Protein AF-A0A6S7JJB1-F1 (afdb_monomer_lite)

Radius of gyration: 21.6 Å; chains: 1; bounding box: 58×28×61 Å

Organism: Paramuricea clavata (NCBI:txid317549)

pLDDT: mean 87.95, std 7.92, range [64.31, 97.56]

Sequence (111 aa):
MRPADVSKSNKDQVWITLYGHGLGEFPLPKFRVDDTVRITKYKNIFTKGYEANFTEEIFKVVRVFRGDPNTYEIESHDGEPIIGKFYEVELSAVDKKDDVYRVEKILR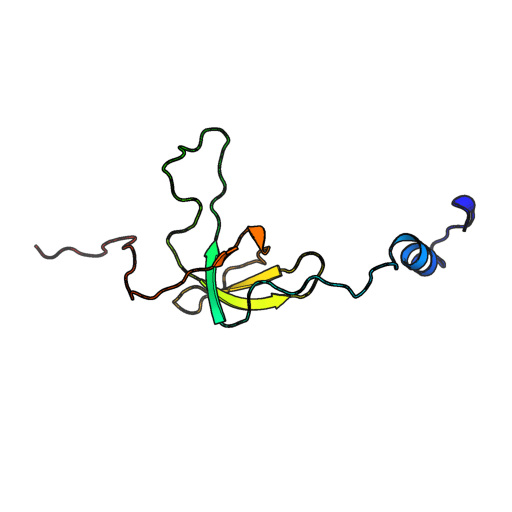RRK

Structure (mmCIF, N/CA/C/O backbone):
data_AF-A0A6S7JJB1-F1
#
_entry.id   AF-A0A6S7JJB1-F1
#
loop_
_atom_site.group_PDB
_atom_site.id
_atom_site.type_symbol
_atom_site.label_atom_id
_atom_site.label_alt_id
_atom_site.label_comp_id
_atom_site.label_asym_id
_atom_site.label_entity_id
_atom_site.label_seq_id
_atom_site.pdbx_PDB_ins_code
_atom_site.Cartn_x
_atom_site.Cartn_y
_atom_site.Cartn_z
_atom_site.occupancy
_atom_site.B_iso_or_equiv
_atom_site.auth_seq_id
_atom_site.auth_comp_id
_atom_site.auth_asym_id
_atom_site.auth_atom_id
_atom_site.pdbx_PDB_model_num
ATOM 1 N N . MET A 1 1 ? 26.598 -3.000 -27.204 1.00 77.94 1 MET A N 1
ATOM 2 C CA . MET A 1 1 ? 26.467 -1.825 -28.098 1.00 77.94 1 MET A CA 1
ATOM 3 C C . MET A 1 1 ? 27.308 -0.700 -27.519 1.00 77.94 1 MET A C 1
ATOM 5 O O . MET A 1 1 ? 27.287 -0.550 -26.303 1.00 77.94 1 MET A O 1
ATOM 9 N N . ARG A 1 2 ? 28.086 0.037 -28.321 1.00 86.75 2 ARG A N 1
ATOM 10 C CA . ARG A 1 2 ? 28.867 1.167 -27.789 1.00 86.75 2 ARG A CA 1
ATOM 11 C C . ARG A 1 2 ? 27.955 2.394 -27.654 1.00 86.75 2 ARG A C 1
ATOM 13 O O . ARG A 1 2 ? 27.059 2.539 -28.482 1.00 86.75 2 ARG A O 1
ATOM 20 N N . PRO A 1 3 ? 28.192 3.300 -26.690 1.00 84.44 3 PRO A N 1
ATOM 21 C CA . PRO A 1 3 ? 27.363 4.498 -26.517 1.00 84.44 3 PRO A CA 1
ATOM 22 C C . PRO A 1 3 ? 27.248 5.366 -27.779 1.00 84.44 3 PRO A C 1
ATOM 24 O O . PRO A 1 3 ? 26.191 5.927 -28.044 1.00 84.44 3 PRO A O 1
ATOM 27 N N . ALA A 1 4 ? 28.309 5.425 -28.591 1.00 91.81 4 ALA A N 1
ATOM 28 C CA . ALA A 1 4 ? 28.330 6.180 -29.845 1.00 91.81 4 ALA A CA 1
ATOM 29 C C . ALA A 1 4 ? 27.407 5.605 -30.938 1.00 91.81 4 ALA A C 1
ATOM 31 O O . ALA A 1 4 ? 27.030 6.327 -31.854 1.00 91.81 4 ALA A O 1
ATOM 32 N N . ASP A 1 5 ? 27.029 4.326 -30.839 1.00 89.75 5 ASP A N 1
ATOM 33 C CA . ASP A 1 5 ? 26.184 3.649 -31.826 1.00 89.75 5 ASP A CA 1
ATOM 34 C C . ASP A 1 5 ? 24.674 3.763 -31.481 1.00 89.75 5 ASP A C 1
ATOM 36 O O . ASP A 1 5 ? 23.835 3.181 -32.169 1.00 89.75 5 ASP A O 1
ATOM 40 N N . VAL A 1 6 ? 24.293 4.478 -30.409 1.00 89.62 6 VAL A N 1
ATOM 41 C CA . VAL A 1 6 ? 22.893 4.622 -29.952 1.00 89.62 6 VAL A CA 1
ATOM 42 C C . VAL A 1 6 ? 22.160 5.712 -30.747 1.00 89.62 6 VAL A C 1
ATOM 44 O O . VAL A 1 6 ? 22.619 6.844 -30.858 1.00 89.62 6 VAL A O 1
ATOM 47 N N . SER A 1 7 ? 20.980 5.388 -31.278 1.00 93.62 7 SER A N 1
ATOM 48 C CA . SER A 1 7 ? 20.111 6.283 -32.050 1.00 93.62 7 SER A CA 1
ATOM 49 C C . SER A 1 7 ? 18.638 6.113 -31.657 1.00 93.62 7 SER A C 1
ATOM 51 O O . SER A 1 7 ? 18.257 5.165 -30.974 1.00 93.62 7 SER A O 1
ATOM 53 N N . LYS A 1 8 ? 17.752 6.998 -32.135 1.00 93.19 8 LYS A N 1
ATOM 54 C CA . LYS A 1 8 ? 16.303 6.887 -31.862 1.00 93.19 8 LYS A CA 1
ATOM 55 C C . LYS A 1 8 ? 15.695 5.559 -32.331 1.00 93.19 8 LYS A C 1
ATOM 57 O O . LYS A 1 8 ? 14.697 5.130 -31.764 1.00 93.19 8 LYS A O 1
ATOM 62 N N . SER A 1 9 ? 16.286 4.931 -33.348 1.00 94.19 9 SER A N 1
ATOM 63 C CA . SER A 1 9 ? 15.798 3.678 -33.932 1.00 94.19 9 SER A CA 1
ATOM 64 C C . SER A 1 9 ? 16.131 2.443 -33.090 1.00 94.19 9 SER A C 1
ATOM 66 O O . SER A 1 9 ? 15.340 1.510 -33.050 1.00 94.19 9 SER A O 1
ATOM 68 N N . ASN A 1 10 ? 17.266 2.441 -32.379 1.00 92.69 10 ASN A N 1
ATOM 69 C CA . ASN A 1 10 ? 17.717 1.294 -31.584 1.00 92.69 10 ASN A CA 1
ATOM 70 C C . ASN A 1 10 ? 17.468 1.456 -30.078 1.00 92.69 10 ASN A C 1
ATOM 72 O O . ASN A 1 10 ? 17.899 0.608 -29.296 1.00 92.69 10 ASN A O 1
ATOM 76 N N . LYS A 1 11 ? 16.746 2.510 -29.675 1.00 92.12 11 LYS A N 1
ATOM 77 C CA . LYS A 1 11 ? 16.422 2.817 -28.275 1.00 92.12 11 LYS A CA 1
ATOM 78 C C . LYS A 1 11 ? 15.805 1.622 -27.538 1.00 92.12 11 LYS A C 1
ATOM 80 O O . LYS A 1 11 ? 16.187 1.358 -26.404 1.00 92.12 11 LYS A O 1
ATOM 85 N N . ASP A 1 12 ? 14.916 0.872 -28.193 1.00 91.38 12 ASP A N 1
ATOM 86 C CA . ASP A 1 12 ? 14.179 -0.225 -27.560 1.00 91.38 12 ASP A CA 1
ATOM 87 C C . ASP A 1 12 ? 15.105 -1.427 -27.346 1.00 91.38 12 ASP A C 1
ATOM 89 O O . ASP A 1 12 ? 15.137 -2.015 -26.268 1.00 91.38 12 ASP A O 1
ATOM 93 N N . GLN A 1 13 ? 15.962 -1.722 -28.329 1.00 91.06 13 GLN A N 1
ATOM 94 C CA . GLN A 1 13 ? 16.991 -2.755 -28.211 1.00 91.06 13 GLN A CA 1
ATOM 95 C C . GLN A 1 13 ? 17.999 -2.426 -27.101 1.00 91.06 13 GLN A C 1
ATOM 97 O O . GLN A 1 13 ? 18.384 -3.307 -26.331 1.00 91.06 13 GLN A O 1
ATOM 102 N N . VAL A 1 14 ? 18.428 -1.164 -27.005 1.00 92.06 14 VAL A N 1
ATOM 103 C CA . VAL A 1 14 ? 19.315 -0.687 -25.933 1.00 92.06 14 VAL A CA 1
ATOM 104 C C . VAL A 1 14 ? 18.637 -0.832 -24.577 1.00 92.06 14 VAL A C 1
ATOM 106 O O . VAL A 1 14 ? 19.244 -1.373 -23.655 1.00 92.06 14 VAL A O 1
ATOM 109 N N . TRP A 1 15 ? 17.377 -0.413 -24.469 1.00 89.12 15 TRP A N 1
ATOM 110 C CA . TRP A 1 15 ? 16.605 -0.499 -23.235 1.00 89.12 15 TRP A CA 1
ATOM 111 C C . TRP A 1 15 ? 16.426 -1.947 -22.768 1.00 89.12 15 TRP A C 1
ATOM 113 O O . TRP A 1 15 ? 16.731 -2.243 -21.619 1.00 89.12 15 TRP A O 1
ATOM 123 N N . ILE A 1 16 ? 16.046 -2.870 -23.658 1.00 89.44 16 ILE A N 1
ATOM 124 C CA . ILE A 1 16 ? 15.931 -4.304 -23.335 1.00 89.44 16 ILE A CA 1
ATOM 125 C C . ILE A 1 16 ? 17.290 -4.881 -22.919 1.00 89.44 16 ILE A C 1
ATOM 127 O O . ILE A 1 16 ? 17.373 -5.703 -22.016 1.00 89.44 16 ILE A O 1
ATOM 131 N N . THR A 1 17 ? 18.384 -4.442 -23.538 1.00 89.81 17 THR A N 1
ATOM 132 C CA . THR A 1 17 ? 19.718 -4.944 -23.175 1.00 89.81 17 THR A CA 1
ATOM 133 C C . THR A 1 17 ? 20.144 -4.469 -21.781 1.00 89.81 17 THR A C 1
ATOM 135 O O . THR A 1 17 ? 20.723 -5.239 -21.021 1.00 89.81 17 THR A O 1
ATOM 138 N N . LEU A 1 18 ? 19.868 -3.205 -21.440 1.00 88.88 18 LEU A N 1
ATOM 139 C CA . LEU A 1 18 ? 20.261 -2.600 -20.162 1.00 88.88 18 LEU A CA 1
ATOM 140 C C . LEU A 1 18 ? 19.321 -2.967 -19.008 1.00 88.88 18 LEU A C 1
ATOM 142 O O . LEU A 1 18 ? 19.795 -3.204 -17.904 1.00 88.88 18 LEU A O 1
ATOM 146 N N . TYR A 1 19 ? 18.014 -3.016 -19.263 1.00 85.25 19 TYR A N 1
ATOM 147 C CA . TYR A 1 19 ? 16.958 -3.121 -18.248 1.00 85.25 19 TYR A CA 1
ATOM 148 C C . TYR A 1 19 ? 16.011 -4.305 -18.472 1.00 85.25 19 TYR A C 1
ATOM 150 O O . TYR A 1 19 ? 15.067 -4.487 -17.713 1.00 85.25 19 TYR A O 1
ATOM 158 N N . GLY A 1 20 ? 16.221 -5.105 -19.520 1.00 79.75 20 GLY A N 1
ATOM 159 C CA . GLY A 1 20 ? 15.339 -6.227 -19.843 1.00 79.75 20 GLY A CA 1
ATOM 160 C C . GLY A 1 20 ? 15.562 -7.479 -18.997 1.00 79.75 20 GLY A C 1
ATOM 161 O O . GLY A 1 20 ? 14.754 -8.404 -19.054 1.00 79.75 20 GLY A O 1
ATOM 162 N N . HIS A 1 21 ? 16.637 -7.521 -18.209 1.00 75.25 21 HIS A N 1
ATOM 163 C CA . HIS A 1 21 ? 16.858 -8.586 -17.238 1.00 75.25 21 HIS A CA 1
ATOM 164 C C . HIS A 1 21 ? 15.913 -8.393 -16.039 1.00 75.25 21 HIS A C 1
ATOM 166 O O . HIS A 1 21 ? 15.780 -7.285 -15.532 1.00 75.25 21 HIS A O 1
ATOM 172 N N . GLY A 1 22 ? 15.231 -9.458 -15.604 1.00 69.88 22 GLY A N 1
ATOM 173 C CA . GLY A 1 22 ? 14.255 -9.395 -14.503 1.00 69.88 22 GLY A CA 1
ATOM 174 C C . GLY A 1 22 ? 12.856 -8.894 -14.892 1.00 69.88 22 GLY A C 1
ATOM 175 O O . GLY A 1 22 ? 11.986 -8.778 -14.030 1.00 69.88 22 GLY A O 1
ATOM 176 N N . LEU A 1 23 ? 12.589 -8.636 -16.181 1.00 64.31 23 LEU A N 1
ATOM 177 C CA . LEU A 1 23 ? 11.237 -8.320 -16.651 1.00 64.31 23 LEU A CA 1
ATOM 178 C C . LEU A 1 23 ? 10.306 -9.526 -16.442 1.00 64.31 23 LEU A C 1
ATOM 180 O O . LEU A 1 23 ? 10.388 -10.516 -17.164 1.00 64.31 23 LEU A O 1
ATOM 184 N N . GLY A 1 24 ? 9.399 -9.420 -15.469 1.00 64.94 24 GLY A N 1
ATOM 185 C CA . GLY A 1 24 ? 8.364 -10.421 -15.188 1.00 64.94 24 GLY A CA 1
ATOM 186 C C . GLY A 1 24 ? 8.529 -11.179 -13.869 1.00 64.94 24 GLY A C 1
ATOM 187 O O . GLY A 1 24 ? 7.587 -11.850 -13.450 1.00 64.94 24 GLY A O 1
ATOM 188 N N . GLU A 1 25 ? 9.658 -11.030 -13.173 1.00 72.25 25 GLU A N 1
ATOM 189 C CA . GLU A 1 25 ? 9.849 -11.565 -11.818 1.00 72.25 25 GLU A CA 1
ATOM 190 C C . GLU A 1 25 ? 9.399 -10.536 -10.777 1.00 72.25 25 GLU A C 1
ATOM 192 O O . GLU A 1 25 ? 10.194 -9.952 -10.048 1.00 72.25 25 GLU A O 1
ATOM 197 N N . PHE A 1 26 ? 8.093 -10.270 -10.728 1.00 79.75 26 PHE A N 1
ATOM 198 C CA . PHE A 1 26 ? 7.543 -9.400 -9.692 1.00 79.75 26 PHE A CA 1
ATOM 199 C C . PHE A 1 26 ? 7.431 -10.151 -8.363 1.00 79.75 26 PHE A C 1
ATOM 201 O O . PHE A 1 26 ? 7.008 -11.316 -8.355 1.00 79.75 26 PHE A O 1
ATOM 208 N N . PRO A 1 27 ? 7.741 -9.500 -7.227 1.00 86.12 27 PRO A N 1
ATOM 209 C CA . PRO A 1 27 ? 7.526 -10.099 -5.921 1.00 86.12 27 PRO A CA 1
ATOM 210 C C . PRO A 1 27 ? 6.055 -10.490 -5.745 1.00 86.12 27 PRO A C 1
ATOM 212 O O . PRO A 1 27 ? 5.138 -9.840 -6.258 1.00 86.12 27 PRO A O 1
ATOM 215 N N . LEU A 1 28 ? 5.807 -11.563 -4.994 1.00 91.50 28 LEU A N 1
ATOM 216 C CA . LEU A 1 28 ? 4.442 -11.944 -4.642 1.00 91.50 28 LEU A CA 1
ATOM 217 C C . LEU A 1 28 ? 3.798 -10.824 -3.803 1.00 91.50 28 LEU A C 1
ATOM 219 O O . LEU A 1 28 ? 4.422 -10.366 -2.848 1.00 91.50 28 LEU A O 1
ATOM 223 N N . PRO A 1 29 ? 2.565 -10.390 -4.125 1.00 93.75 29 PRO A N 1
ATOM 224 C CA . PRO A 1 29 ? 1.852 -9.424 -3.300 1.00 93.75 29 PRO A CA 1
ATOM 225 C C . PRO A 1 29 ? 1.622 -9.965 -1.893 1.00 93.75 29 PRO A C 1
ATOM 227 O O . PRO A 1 29 ? 1.157 -11.098 -1.734 1.00 93.75 29 PRO A O 1
ATOM 230 N N . LYS A 1 30 ? 1.912 -9.146 -0.881 1.00 95.00 30 LYS A N 1
ATOM 231 C CA . LYS A 1 30 ? 1.637 -9.465 0.523 1.00 95.00 30 LYS A CA 1
ATOM 232 C C . LYS A 1 30 ? 0.150 -9.451 0.859 1.00 95.00 30 LYS A C 1
ATOM 234 O O . LYS A 1 30 ? -0.280 -10.275 1.659 1.00 95.00 30 LYS A O 1
ATOM 239 N N . PHE A 1 31 ? -0.611 -8.537 0.259 1.00 95.81 31 PHE A N 1
ATOM 240 C CA . PHE A 1 31 ? -2.051 -8.403 0.484 1.00 95.81 31 PHE A CA 1
ATOM 241 C C . PHE A 1 31 ? -2.855 -8.905 -0.714 1.00 95.81 31 PHE A C 1
ATOM 243 O O . PHE A 1 31 ? -2.391 -8.894 -1.860 1.00 95.81 31 PHE A O 1
ATOM 250 N N . ARG A 1 32 ? -4.082 -9.339 -0.443 1.00 96.06 32 ARG A N 1
ATOM 251 C CA . ARG A 1 32 ? -5.063 -9.807 -1.422 1.00 96.06 32 ARG A CA 1
ATOM 252 C C . ARG A 1 32 ? -6.265 -8.874 -1.450 1.00 96.06 32 ARG A C 1
ATOM 254 O O . ARG A 1 32 ? -6.458 -8.060 -0.555 1.00 96.06 32 ARG A O 1
ATOM 261 N N . VAL A 1 33 ? -7.069 -9.003 -2.501 1.00 96.00 33 VAL A N 1
ATOM 262 C CA . VAL A 1 33 ? -8.384 -8.356 -2.547 1.00 96.00 33 VAL A CA 1
ATOM 263 C C . VAL A 1 33 ? -9.201 -8.833 -1.345 1.00 96.00 33 VAL A C 1
ATOM 265 O O . VAL A 1 33 ? -9.120 -10.003 -0.978 1.00 96.00 33 VAL A O 1
ATOM 268 N N . ASP A 1 34 ? -9.942 -7.909 -0.746 1.00 94.62 34 ASP A N 1
ATOM 269 C CA . ASP A 1 34 ? -10.729 -8.055 0.477 1.00 94.62 34 ASP A CA 1
ATOM 270 C C . ASP A 1 34 ? -9.946 -8.124 1.799 1.00 94.62 34 ASP A C 1
ATOM 272 O O . ASP A 1 34 ? -10.568 -8.136 2.865 1.00 94.62 34 ASP A O 1
ATOM 276 N N . ASP A 1 35 ? -8.609 -8.073 1.771 1.00 94.69 35 ASP A N 1
ATOM 277 C CA . ASP A 1 35 ? -7.828 -7.948 3.002 1.00 94.69 35 ASP A CA 1
ATOM 278 C C . ASP A 1 35 ? -8.101 -6.606 3.691 1.00 94.69 35 ASP A C 1
ATOM 280 O O . ASP A 1 35 ? -8.232 -5.550 3.064 1.00 94.69 35 ASP A O 1
ATOM 284 N N . THR A 1 36 ? -8.149 -6.655 5.021 1.00 93.88 36 THR A N 1
ATOM 285 C CA . THR A 1 36 ? -8.377 -5.490 5.874 1.00 93.88 36 THR A CA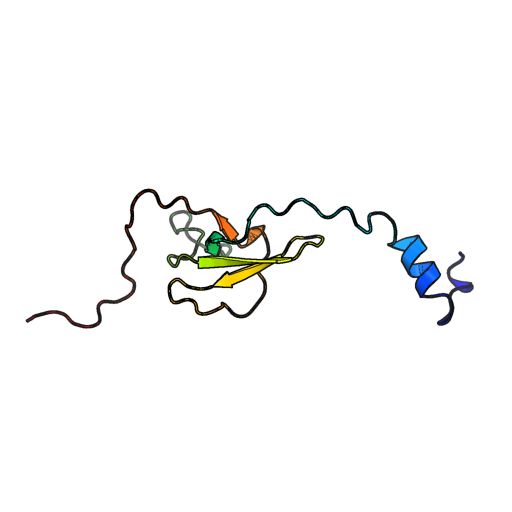 1
ATOM 286 C C . THR A 1 36 ? -7.041 -4.881 6.299 1.00 93.88 36 THR A C 1
ATOM 288 O O . THR A 1 36 ? -6.196 -5.552 6.900 1.00 93.88 36 THR A O 1
ATOM 291 N N . VAL A 1 37 ? -6.843 -3.597 6.000 1.00 94.56 37 VAL A N 1
ATOM 292 C CA . VAL A 1 37 ? -5.567 -2.895 6.180 1.00 94.56 37 VAL A CA 1
ATOM 293 C C . VAL A 1 37 ? -5.735 -1.521 6.831 1.00 94.56 37 VAL A C 1
ATOM 295 O O . VAL A 1 37 ? -6.817 -0.941 6.868 1.00 94.56 37 VAL A O 1
ATOM 298 N N . ARG A 1 38 ? -4.637 -0.981 7.356 1.00 94.00 38 ARG A N 1
ATOM 299 C CA . ARG A 1 38 ? -4.492 0.406 7.818 1.00 94.00 38 ARG A CA 1
ATOM 300 C C . ARG A 1 38 ? -3.379 1.101 7.056 1.00 94.00 38 ARG A C 1
ATOM 302 O O . ARG A 1 38 ? -2.409 0.445 6.686 1.00 94.00 38 ARG A O 1
ATOM 309 N N . ILE A 1 39 ? -3.478 2.420 6.911 1.00 93.75 39 ILE A N 1
ATOM 310 C CA . ILE A 1 39 ? -2.403 3.228 6.336 1.00 93.75 39 ILE A CA 1
ATOM 311 C C . ILE A 1 39 ? -1.404 3.599 7.438 1.00 93.75 39 ILE A C 1
ATOM 313 O O . ILE A 1 39 ? -1.781 4.044 8.525 1.00 93.75 39 ILE A O 1
ATOM 317 N N . THR A 1 40 ? -0.114 3.430 7.174 1.00 91.44 40 THR A N 1
ATOM 318 C CA . THR A 1 40 ? 0.969 3.866 8.059 1.00 91.44 40 THR A CA 1
ATOM 319 C C . THR A 1 40 ? 1.028 5.398 8.101 1.00 91.44 40 THR A C 1
ATOM 321 O O . THR A 1 40 ? 1.037 6.069 7.072 1.00 91.44 40 THR A O 1
ATOM 324 N N . LYS A 1 41 ? 1.085 5.985 9.299 1.00 88.12 41 LYS A N 1
ATOM 325 C CA . LYS A 1 41 ? 1.250 7.430 9.495 1.00 88.12 41 LYS A CA 1
ATOM 326 C C . LYS A 1 41 ? 2.688 7.845 9.205 1.00 88.12 41 LYS A C 1
ATOM 328 O O . LYS A 1 41 ? 3.632 7.211 9.678 1.00 88.12 41 LYS A O 1
ATOM 333 N N . TYR A 1 42 ? 2.847 8.973 8.517 1.00 82.50 42 TYR A N 1
ATOM 334 C CA . TYR A 1 42 ? 4.148 9.615 8.379 1.00 82.50 42 TYR A CA 1
ATOM 335 C C . TYR A 1 42 ? 4.663 10.064 9.753 1.00 82.50 42 TYR A C 1
ATOM 337 O O . TYR A 1 42 ? 3.965 10.759 10.496 1.00 82.50 42 TYR A O 1
ATOM 345 N N . LYS A 1 43 ? 5.890 9.663 10.093 1.00 81.00 43 LYS A N 1
ATOM 346 C CA . LYS A 1 43 ? 6.562 10.068 11.329 1.00 81.00 43 LYS A CA 1
ATOM 347 C C . LYS A 1 43 ? 7.616 11.122 11.037 1.00 81.00 43 LYS A C 1
ATOM 349 O O . LYS A 1 43 ? 8.450 10.948 10.156 1.00 81.00 43 LYS A O 1
ATOM 354 N N . ASN A 1 44 ? 7.615 12.178 11.840 1.00 81.69 44 ASN A N 1
ATOM 355 C CA . ASN A 1 44 ? 8.705 13.140 11.884 1.00 81.69 44 ASN A CA 1
ATOM 356 C C . ASN A 1 44 ? 9.796 12.665 12.851 1.00 81.69 44 ASN A C 1
ATOM 358 O O . ASN A 1 44 ? 9.559 11.839 13.732 1.00 81.69 44 ASN A O 1
ATOM 362 N N . ILE A 1 45 ? 10.985 13.256 12.727 1.00 85.38 45 ILE A N 1
ATOM 363 C CA . ILE A 1 45 ? 12.168 12.947 13.553 1.00 85.38 45 ILE A CA 1
ATOM 364 C C . ILE A 1 45 ? 11.869 13.083 15.061 1.00 85.38 45 ILE A C 1
ATOM 366 O O . ILE A 1 45 ? 12.437 12.367 15.878 1.00 85.38 45 ILE A O 1
ATOM 370 N N . PHE A 1 46 ? 10.931 13.962 15.427 1.00 85.12 46 PHE A N 1
ATOM 371 C CA . PHE A 1 46 ? 10.538 14.247 16.812 1.00 85.12 46 P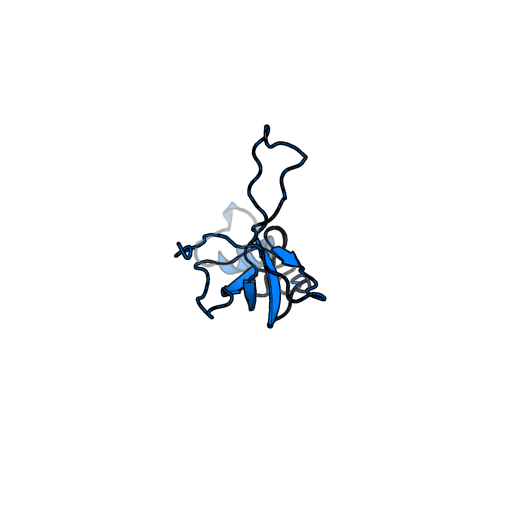HE A CA 1
ATOM 372 C C . PHE A 1 46 ? 9.182 13.642 17.214 1.00 85.12 46 PHE A C 1
ATOM 374 O O . PHE A 1 46 ? 8.599 14.050 18.220 1.00 85.12 46 PHE A O 1
ATOM 381 N N . THR A 1 47 ? 8.639 12.700 16.436 1.00 85.00 47 THR A N 1
ATOM 382 C CA . THR A 1 47 ? 7.381 12.034 16.794 1.00 85.00 47 THR A CA 1
ATOM 383 C C . THR A 1 47 ? 7.572 11.197 18.056 1.00 85.00 47 THR A C 1
ATOM 385 O O . THR A 1 47 ? 8.544 10.454 18.200 1.00 85.00 47 THR A O 1
ATOM 388 N N . LYS A 1 48 ? 6.626 11.308 18.989 1.00 86.81 48 LYS A N 1
ATOM 389 C CA . LYS A 1 48 ? 6.711 10.626 20.278 1.00 86.81 48 LYS A CA 1
ATOM 390 C C . LYS A 1 48 ? 6.554 9.120 20.083 1.00 86.81 48 LYS A C 1
ATOM 392 O O . LYS A 1 48 ? 5.636 8.663 19.409 1.00 86.81 48 LYS A O 1
ATOM 397 N N . GLY A 1 49 ? 7.430 8.335 20.708 1.00 83.19 49 GLY A N 1
ATOM 398 C CA . GLY A 1 49 ? 7.466 6.879 20.523 1.00 83.19 49 GLY A CA 1
ATOM 399 C C . GLY A 1 49 ? 6.197 6.139 20.963 1.00 83.19 49 GLY A C 1
ATOM 400 O O . GLY A 1 49 ? 5.959 5.032 20.495 1.00 83.19 49 GLY A O 1
ATOM 401 N N . TYR A 1 50 ? 5.375 6.748 21.824 1.00 84.56 50 TYR A N 1
ATOM 402 C CA . TYR A 1 50 ? 4.112 6.167 22.289 1.00 84.56 50 TYR A CA 1
ATOM 403 C C . TYR A 1 50 ? 2.934 6.385 21.325 1.00 84.56 50 TYR A C 1
ATOM 405 O O . TYR A 1 50 ? 1.852 5.849 21.554 1.00 84.56 50 TYR A O 1
ATOM 413 N N . GLU A 1 51 ? 3.097 7.198 20.279 1.00 85.19 51 GLU A N 1
ATOM 414 C CA . GLU A 1 51 ? 2.038 7.427 19.296 1.00 85.19 51 GLU A CA 1
ATOM 415 C C . GLU A 1 51 ? 1.940 6.255 18.314 1.00 85.19 51 GLU A C 1
ATOM 417 O O . GLU A 1 51 ? 2.945 5.683 17.889 1.00 85.19 51 GLU A O 1
ATOM 422 N N . ALA A 1 52 ? 0.708 5.904 17.939 1.00 85.19 52 ALA A N 1
ATOM 423 C CA . ALA A 1 52 ? 0.453 4.819 17.001 1.00 85.19 52 ALA A CA 1
ATOM 424 C C . ALA A 1 52 ? 1.035 5.118 15.609 1.00 85.19 52 ALA A C 1
ATOM 426 O O . ALA A 1 52 ? 0.946 6.238 15.104 1.00 85.19 52 ALA A O 1
ATOM 427 N N . ASN A 1 53 ? 1.558 4.079 14.954 1.00 86.31 53 ASN A N 1
ATOM 428 C CA . ASN A 1 53 ? 2.222 4.188 13.649 1.00 86.31 53 ASN A CA 1
ATOM 429 C C . ASN A 1 53 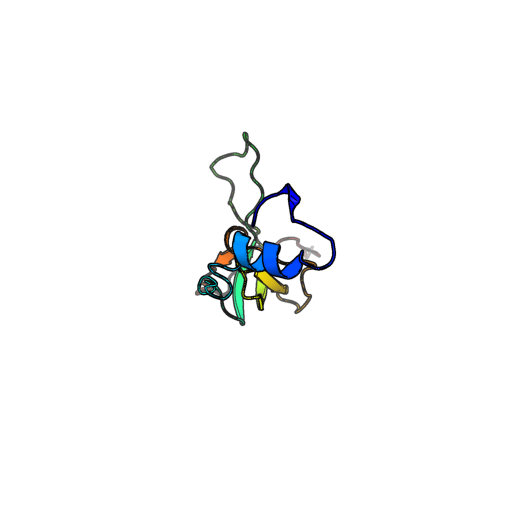? 1.249 4.173 12.469 1.00 86.31 53 ASN A C 1
ATOM 431 O O . ASN A 1 53 ? 1.695 4.225 11.334 1.00 86.31 53 ASN A O 1
ATOM 435 N N . PHE A 1 54 ? -0.052 4.053 12.710 1.00 87.88 54 PHE A N 1
ATOM 436 C CA . PHE A 1 54 ? -1.063 3.832 11.680 1.00 87.88 54 PHE A CA 1
ATOM 437 C C . PHE A 1 54 ? -2.307 4.693 11.913 1.00 87.88 54 PHE A C 1
ATOM 439 O O . PHE A 1 54 ? -2.534 5.209 13.015 1.00 87.88 54 PHE A O 1
ATOM 446 N N . THR A 1 55 ? -3.097 4.878 10.858 1.00 87.88 55 THR A N 1
ATOM 447 C CA . THR A 1 55 ? -4.413 5.521 10.892 1.00 87.88 55 THR A CA 1
ATOM 448 C C . THR A 1 55 ? -5.389 4.712 11.733 1.00 87.88 55 THR A C 1
ATOM 450 O O . THR A 1 55 ? -5.269 3.496 11.875 1.00 87.88 55 THR A O 1
ATOM 453 N N . GLU A 1 56 ? -6.351 5.397 12.344 1.00 85.50 56 GLU A N 1
ATOM 454 C CA . GLU A 1 56 ? -7.369 4.728 13.161 1.00 85.50 56 GLU A CA 1
ATOM 455 C C . GLU A 1 56 ? -8.398 4.019 12.279 1.00 85.50 56 GLU A C 1
ATOM 457 O O . GLU A 1 56 ? -8.817 2.903 12.603 1.00 85.50 56 GLU A O 1
ATOM 462 N N . GLU A 1 57 ? -8.709 4.647 11.143 1.00 88.19 57 GLU A N 1
ATOM 463 C CA . GLU A 1 57 ? -9.567 4.129 10.088 1.00 88.19 57 GLU A CA 1
ATOM 464 C C . GLU A 1 57 ? -8.977 2.880 9.438 1.00 88.19 57 GLU A C 1
ATOM 466 O O . GLU A 1 57 ? -7.758 2.731 9.305 1.00 88.19 57 GLU A O 1
ATOM 471 N N . ILE A 1 58 ? -9.879 1.976 9.077 1.00 90.94 58 ILE A N 1
ATOM 472 C CA . ILE A 1 58 ? -9.584 0.660 8.546 1.00 90.94 58 ILE A CA 1
ATOM 473 C C . ILE A 1 58 ? -10.172 0.589 7.146 1.00 90.94 58 ILE A C 1
ATOM 475 O O . ILE A 1 58 ? -11.348 0.885 6.953 1.00 90.94 58 ILE A O 1
ATOM 479 N N . PHE A 1 59 ? -9.345 0.151 6.212 1.00 93.88 59 PHE A N 1
ATOM 480 C CA . PHE A 1 59 ? -9.644 0.101 4.794 1.00 93.88 59 PHE A CA 1
ATOM 481 C C . PHE A 1 59 ? -9.659 -1.339 4.305 1.00 93.88 59 PHE A C 1
ATOM 483 O O . PHE A 1 59 ? -9.115 -2.244 4.948 1.00 93.88 59 PHE A O 1
ATOM 490 N N . LYS A 1 60 ? -10.251 -1.538 3.137 1.00 95.75 60 LYS A N 1
ATOM 491 C CA . LYS A 1 60 ? -10.285 -2.819 2.444 1.00 95.75 60 LYS A CA 1
ATOM 492 C C . LYS A 1 60 ? -9.512 -2.712 1.139 1.00 95.75 60 LYS A C 1
ATOM 494 O O . LYS A 1 60 ? -9.640 -1.724 0.425 1.00 95.75 60 LYS A O 1
ATOM 499 N N . VAL A 1 61 ? -8.702 -3.714 0.818 1.00 96.81 61 VAL A N 1
ATOM 500 C CA . VAL A 1 61 ? -7.997 -3.769 -0.469 1.00 96.81 61 VAL A CA 1
ATOM 501 C C . VAL A 1 61 ? -8.986 -4.138 -1.571 1.00 96.81 61 VAL A C 1
ATOM 503 O O . VAL A 1 61 ? -9.558 -5.225 -1.551 1.00 96.81 61 VAL A O 1
ATOM 506 N N . VAL A 1 62 ? -9.147 -3.267 -2.567 1.00 96.81 62 VAL A N 1
ATOM 507 C CA . VAL A 1 62 ? -10.048 -3.514 -3.711 1.00 96.81 62 VAL A CA 1
ATOM 508 C C . VAL A 1 62 ? -9.310 -4.061 -4.921 1.00 96.81 62 VAL A C 1
ATOM 510 O O . VAL A 1 62 ? -9.867 -4.822 -5.711 1.00 96.81 62 VAL A O 1
ATOM 513 N N . ARG A 1 63 ? -8.034 -3.696 -5.082 1.00 96.50 63 ARG A N 1
ATOM 514 C CA . ARG A 1 63 ? -7.245 -4.099 -6.245 1.00 96.50 63 ARG A CA 1
ATOM 515 C C . ARG A 1 63 ? -5.768 -4.211 -5.918 1.00 96.50 63 ARG A C 1
ATOM 517 O O . ARG A 1 63 ? -5.202 -3.372 -5.223 1.00 96.50 63 ARG A O 1
ATOM 524 N N . VAL A 1 64 ? -5.143 -5.233 -6.496 1.00 96.62 64 VAL A N 1
ATOM 525 C CA . VAL A 1 64 ? -3.707 -5.500 -6.397 1.00 96.62 64 VAL A CA 1
ATOM 526 C C . VAL A 1 64 ? -3.066 -5.291 -7.765 1.00 96.62 64 VAL A C 1
ATOM 528 O O . VAL A 1 64 ? -3.455 -5.925 -8.748 1.00 96.62 64 VAL A O 1
ATOM 531 N N . PHE A 1 65 ? -2.064 -4.420 -7.833 1.00 94.62 65 PHE A N 1
ATOM 532 C CA . PHE A 1 65 ? -1.244 -4.198 -9.016 1.00 94.62 65 PHE A CA 1
ATOM 533 C C . PHE A 1 65 ? 0.105 -4.873 -8.827 1.00 94.62 65 PHE A C 1
ATOM 535 O O . PHE A 1 65 ? 0.914 -4.462 -7.992 1.00 94.62 65 PHE A O 1
ATOM 542 N N . ARG A 1 66 ? 0.341 -5.905 -9.638 1.00 91.50 66 ARG A N 1
ATOM 543 C CA . ARG A 1 66 ? 1.626 -6.592 -9.683 1.00 91.50 66 ARG A CA 1
ATOM 544 C C . ARG A 1 66 ? 2.651 -5.751 -10.429 1.00 91.50 66 ARG A C 1
ATOM 546 O O . ARG A 1 66 ? 2.412 -5.361 -11.570 1.00 91.50 66 ARG A O 1
ATOM 553 N N . GLY A 1 67 ? 3.765 -5.492 -9.766 1.00 86.38 67 GLY A N 1
ATOM 554 C CA . GLY A 1 67 ? 4.880 -4.701 -10.263 1.00 86.38 67 GLY A CA 1
ATOM 555 C C . GLY A 1 67 ? 6.073 -4.836 -9.323 1.00 86.38 67 GLY A C 1
ATOM 556 O O . GLY A 1 67 ? 6.010 -5.575 -8.342 1.00 86.38 67 GLY A O 1
ATOM 557 N N . ASP A 1 68 ? 7.151 -4.118 -9.613 1.00 85.50 68 ASP A N 1
ATOM 558 C CA . ASP A 1 68 ? 8.283 -3.982 -8.699 1.00 85.50 68 ASP A CA 1
ATOM 559 C C . ASP A 1 68 ? 8.422 -2.505 -8.294 1.00 85.50 68 ASP A C 1
ATOM 561 O O . ASP A 1 68 ? 8.932 -1.707 -9.086 1.00 85.50 68 ASP A O 1
ATOM 565 N N . PRO A 1 69 ? 7.900 -2.091 -7.122 1.00 90.56 69 PRO A N 1
ATOM 566 C CA . PRO A 1 69 ? 7.195 -2.887 -6.105 1.00 90.56 69 PRO A CA 1
ATOM 567 C C . PRO A 1 69 ? 5.673 -3.014 -6.354 1.00 90.56 69 PRO A C 1
ATOM 569 O O . PRO A 1 69 ? 5.077 -2.281 -7.147 1.00 90.56 69 PRO A O 1
ATOM 572 N N . ASN A 1 70 ? 5.014 -3.932 -5.634 1.00 94.31 70 ASN A N 1
ATOM 573 C CA . ASN A 1 70 ? 3.555 -4.096 -5.678 1.00 94.31 70 ASN A CA 1
ATOM 574 C C . ASN A 1 70 ? 2.826 -2.871 -5.108 1.00 94.31 70 ASN A C 1
ATOM 576 O O . ASN A 1 70 ? 3.242 -2.297 -4.097 1.00 94.31 70 ASN A O 1
ATOM 580 N N . THR A 1 71 ? 1.698 -2.517 -5.729 1.00 96.69 71 THR A N 1
ATOM 581 C CA . THR A 1 71 ? 0.840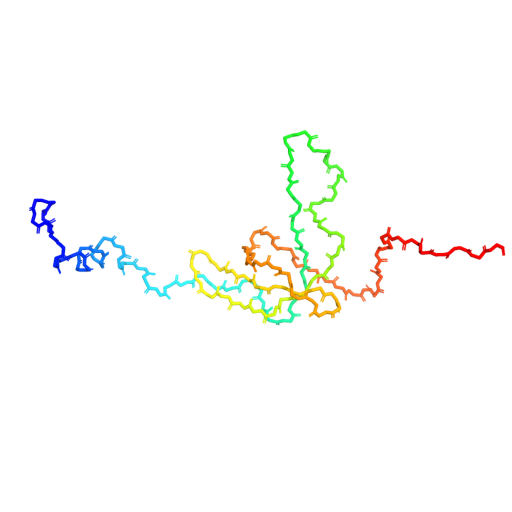 -1.407 -5.285 1.00 96.69 71 THR A CA 1
ATOM 582 C C . THR A 1 71 ? -0.625 -1.820 -5.170 1.00 96.69 71 THR A C 1
ATOM 584 O O . THR A 1 71 ? -1.063 -2.788 -5.793 1.00 96.69 71 THR A O 1
ATOM 587 N N . TYR A 1 72 ? -1.390 -1.087 -4.363 1.00 97.44 72 TYR A N 1
ATOM 588 C CA . TYR A 1 72 ? -2.746 -1.448 -3.954 1.00 97.44 72 TYR A CA 1
ATOM 589 C C . TYR A 1 72 ? -3.692 -0.248 -4.060 1.00 97.44 72 TYR A C 1
ATOM 591 O O . TYR A 1 72 ? -3.316 0.873 -3.722 1.00 97.44 72 TYR A O 1
ATOM 599 N N . GLU A 1 73 ? -4.922 -0.488 -4.502 1.00 97.56 73 GLU A N 1
ATOM 600 C CA . GLU A 1 73 ? -6.044 0.438 -4.294 1.00 97.56 73 GLU A CA 1
ATOM 601 C C . GLU A 1 73 ? -6.857 -0.058 -3.098 1.00 97.56 73 GLU A C 1
ATOM 603 O O . GLU A 1 73 ? -7.046 -1.270 -2.927 1.00 97.56 73 GLU A O 1
ATOM 608 N N . ILE A 1 74 ? -7.332 0.878 -2.278 1.00 97.12 74 ILE A N 1
ATOM 609 C CA . ILE A 1 74 ? -8.088 0.591 -1.058 1.00 97.12 74 ILE A CA 1
ATOM 610 C C . ILE A 1 74 ? -9.368 1.432 -1.002 1.00 97.12 74 ILE A C 1
ATOM 612 O O . ILE A 1 74 ? -9.425 2.513 -1.586 1.00 97.12 74 ILE A O 1
ATOM 616 N N . GLU A 1 75 ? -10.372 0.955 -0.276 1.00 96.25 75 GLU A N 1
ATOM 617 C CA . GLU A 1 75 ? -11.637 1.655 -0.016 1.00 96.25 75 GLU A CA 1
ATOM 618 C C . GLU A 1 75 ? -11.915 1.776 1.487 1.00 96.25 75 GLU A C 1
ATOM 620 O O . GLU A 1 75 ? -11.427 0.967 2.285 1.00 96.25 75 GLU A O 1
ATOM 625 N N . SER A 1 76 ? -12.681 2.800 1.875 1.00 92.19 76 SER A N 1
ATOM 626 C CA . SER A 1 76 ? -13.181 2.972 3.242 1.00 92.19 76 SER A CA 1
ATOM 627 C C . SER A 1 76 ? -14.252 1.929 3.582 1.00 92.19 76 SER A C 1
ATOM 629 O O . SER A 1 76 ? -14.700 1.155 2.734 1.00 92.19 76 SER A O 1
ATOM 631 N N . HIS A 1 77 ? -14.703 1.917 4.838 1.00 85.06 77 HIS A N 1
ATOM 632 C CA . HIS A 1 77 ? -15.799 1.042 5.260 1.00 85.06 77 HIS A CA 1
ATOM 633 C C . HIS A 1 77 ? -17.114 1.304 4.503 1.00 85.06 77 HIS A C 1
ATOM 635 O O . HIS A 1 77 ? -17.894 0.374 4.306 1.00 85.06 77 HIS A O 1
ATOM 641 N N . ASP A 1 78 ? -17.330 2.538 4.045 1.00 87.12 78 ASP A N 1
ATOM 642 C CA . ASP A 1 78 ? -18.536 2.953 3.322 1.00 87.12 78 ASP A CA 1
ATOM 643 C C . ASP A 1 78 ? -18.465 2.639 1.812 1.00 87.12 78 ASP A C 1
ATOM 645 O O . ASP A 1 78 ? -19.387 2.961 1.062 1.00 87.12 78 ASP A O 1
ATOM 649 N N . GLY A 1 79 ? -17.383 1.995 1.353 1.00 89.19 79 GLY A N 1
ATOM 650 C CA . GLY A 1 79 ? -17.162 1.656 -0.057 1.00 89.19 79 GLY A CA 1
ATOM 651 C C . GLY A 1 79 ? -16.651 2.826 -0.901 1.00 89.19 79 GLY A C 1
ATOM 652 O O . GLY A 1 79 ? -16.704 2.778 -2.130 1.00 89.19 79 GLY A O 1
ATOM 653 N N . GLU A 1 80 ? -16.165 3.895 -0.265 1.00 93.38 80 GLU A N 1
ATOM 654 C CA . GLU A 1 80 ? -15.556 5.016 -0.975 1.00 93.38 80 GLU A CA 1
ATOM 655 C C . GLU A 1 80 ? -14.083 4.701 -1.289 1.00 93.38 80 GLU A C 1
ATOM 657 O O . GLU A 1 80 ? -13.295 4.472 -0.363 1.00 93.38 80 GLU A O 1
ATOM 662 N N . PRO A 1 81 ? -13.663 4.682 -2.569 1.00 93.38 81 PRO A N 1
ATOM 663 C CA . PRO A 1 81 ? -12.277 4.414 -2.921 1.00 93.38 81 PRO A CA 1
ATOM 664 C C . PRO A 1 81 ? -11.379 5.572 -2.482 1.00 93.38 81 PRO A C 1
ATOM 666 O O . PRO A 1 81 ? -11.651 6.742 -2.763 1.00 93.38 81 PRO A O 1
ATOM 669 N N . ILE A 1 82 ? -10.256 5.244 -1.848 1.00 94.25 82 ILE A N 1
ATOM 670 C CA . ILE A 1 82 ? -9.235 6.231 -1.516 1.00 94.25 82 ILE A CA 1
ATOM 671 C C . ILE A 1 82 ? -8.439 6.554 -2.776 1.00 94.25 82 ILE A C 1
ATOM 673 O O . ILE A 1 82 ? -7.905 5.672 -3.449 1.00 94.25 82 ILE A O 1
ATOM 677 N N . ILE A 1 83 ? -8.355 7.844 -3.096 1.00 93.12 83 ILE A N 1
ATOM 678 C CA . ILE A 1 83 ? -7.663 8.323 -4.292 1.00 93.12 83 ILE A CA 1
ATOM 679 C C . ILE A 1 83 ? -6.166 8.025 -4.172 1.00 93.12 83 ILE A C 1
ATOM 681 O O . ILE A 1 83 ? -5.486 8.545 -3.288 1.00 93.12 83 ILE A O 1
ATOM 685 N N . GLY A 1 84 ? -5.647 7.248 -5.121 1.00 92.69 84 GLY A N 1
ATOM 686 C CA . GLY A 1 84 ? -4.225 6.945 -5.245 1.00 92.69 84 GLY A CA 1
ATOM 687 C C . GLY A 1 84 ? -3.934 5.449 -5.231 1.00 92.69 84 GLY A C 1
ATOM 688 O O . GLY A 1 84 ? -4.834 4.614 -5.227 1.00 92.69 84 GLY A O 1
ATOM 689 N N . LYS A 1 85 ? -2.642 5.120 -5.254 1.00 95.19 85 LYS A N 1
ATOM 690 C CA . LYS A 1 85 ? -2.142 3.757 -5.075 1.00 95.19 85 LYS A CA 1
ATOM 691 C C . LYS A 1 85 ? -1.161 3.748 -3.922 1.00 95.19 85 LYS A C 1
ATOM 693 O O . LYS A 1 85 ? -0.322 4.639 -3.835 1.00 95.19 85 LYS A O 1
ATOM 698 N N . PHE A 1 86 ? -1.262 2.725 -3.092 1.00 95.81 86 PHE A N 1
ATOM 699 C CA . PHE A 1 86 ? -0.455 2.565 -1.894 1.00 95.81 86 PHE A CA 1
ATOM 700 C C . PHE A 1 86 ? 0.583 1.477 -2.104 1.00 95.81 86 PHE A C 1
ATOM 702 O O . PHE A 1 86 ? 0.292 0.436 -2.698 1.00 95.81 86 PHE A O 1
ATOM 709 N N . TYR A 1 87 ? 1.790 1.702 -1.608 1.00 95.62 87 TYR A N 1
ATOM 710 C CA . TYR A 1 87 ? 2.818 0.679 -1.546 1.00 95.62 87 TYR A CA 1
ATOM 711 C C . TYR A 1 87 ? 2.564 -0.285 -0.393 1.00 95.62 87 TYR A C 1
ATOM 713 O O . TYR A 1 87 ? 1.926 0.034 0.607 1.00 95.62 87 TYR A O 1
ATOM 721 N N . GLU A 1 88 ? 3.153 -1.471 -0.496 1.00 94.44 88 GLU A N 1
ATOM 722 C CA . GLU A 1 88 ? 3.074 -2.481 0.558 1.00 94.44 88 GLU A CA 1
ATOM 723 C C . GLU A 1 88 ? 3.555 -1.979 1.929 1.00 94.44 88 GLU A C 1
ATOM 725 O O . GLU A 1 88 ? 2.976 -2.327 2.954 1.00 94.44 88 GLU A O 1
ATOM 730 N N . VAL A 1 89 ? 4.596 -1.143 1.952 1.00 92.88 89 VAL A N 1
ATOM 731 C CA . VAL A 1 89 ? 5.177 -0.582 3.186 1.00 92.88 89 VAL A CA 1
ATOM 732 C C . VAL A 1 89 ? 4.278 0.463 3.852 1.00 92.88 89 VAL A C 1
ATOM 734 O O . VAL A 1 89 ? 4.404 0.733 5.046 1.00 92.88 89 VAL A O 1
ATOM 737 N N . GLU A 1 90 ? 3.357 1.044 3.087 1.00 94.00 90 GLU A N 1
ATOM 738 C CA . GLU A 1 90 ? 2.394 2.033 3.566 1.00 94.00 90 GLU A CA 1
ATOM 739 C C . GLU A 1 90 ? 1.153 1.368 4.163 1.00 94.00 90 GLU A C 1
ATOM 741 O O . GLU A 1 90 ? 0.336 2.056 4.767 1.00 94.00 90 GLU A O 1
ATOM 746 N N . LEU A 1 91 ? 1.022 0.043 4.033 1.00 95.19 91 LEU A N 1
ATOM 747 C CA . LEU A 1 91 ? -0.124 -0.720 4.505 1.00 95.19 91 LEU A CA 1
ATOM 748 C C . LEU A 1 91 ? 0.264 -1.691 5.625 1.00 95.19 91 LEU A C 1
ATOM 750 O O . LEU A 1 91 ? 1.250 -2.427 5.557 1.00 95.19 91 LEU A O 1
ATOM 754 N N . SER A 1 92 ? -0.569 -1.739 6.661 1.00 93.44 92 SER A N 1
ATOM 755 C CA . SER A 1 92 ? -0.468 -2.703 7.757 1.00 93.44 92 SER A CA 1
ATOM 756 C C . SER A 1 92 ? -1.700 -3.595 7.789 1.00 93.44 92 S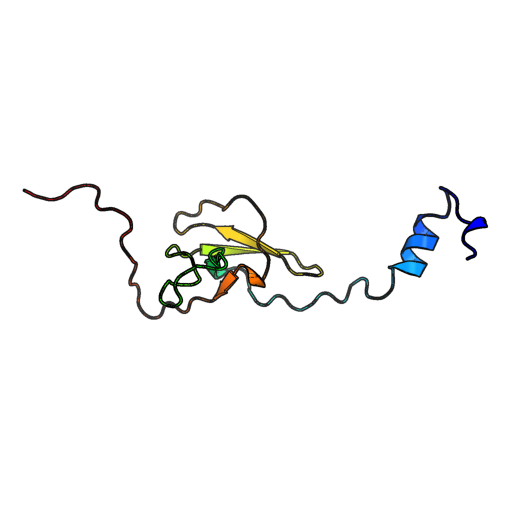ER A C 1
ATOM 758 O O . SER A 1 92 ? -2.816 -3.085 7.826 1.00 93.44 92 SER A O 1
ATOM 760 N N . ALA A 1 93 ? -1.502 -4.915 7.853 1.00 92.81 93 ALA A N 1
ATOM 761 C CA . ALA A 1 93 ? -2.586 -5.872 8.073 1.00 92.81 93 ALA A CA 1
ATOM 762 C C . ALA A 1 93 ? -3.301 -5.588 9.402 1.00 92.81 93 ALA A C 1
ATOM 764 O O . ALA A 1 93 ? -2.655 -5.225 10.392 1.00 92.81 93 ALA A O 1
ATOM 765 N N . VAL A 1 94 ? -4.616 -5.793 9.429 1.00 89.38 94 VAL A N 1
ATOM 766 C CA . VAL A 1 94 ? -5.425 -5.733 10.647 1.00 89.38 94 VAL A CA 1
ATOM 767 C C . VAL A 1 94 ? -6.199 -7.034 10.801 1.00 89.38 94 VAL A C 1
ATOM 769 O O . VAL A 1 94 ? -6.977 -7.402 9.929 1.00 89.38 94 VAL A O 1
ATOM 772 N N . ASP A 1 95 ? -6.018 -7.699 11.939 1.00 82.56 95 ASP A N 1
ATOM 773 C CA . ASP A 1 95 ? -6.836 -8.841 12.347 1.00 82.56 95 ASP A CA 1
ATOM 774 C C . ASP A 1 95 ? -7.969 -8.330 13.250 1.00 82.56 95 ASP A C 1
ATOM 776 O O . ASP A 1 95 ? -7.747 -7.985 14.414 1.00 82.56 95 ASP A O 1
ATOM 780 N N . LYS A 1 96 ? -9.179 -8.194 12.696 1.00 67.62 96 LYS A N 1
ATOM 781 C CA . LYS A 1 96 ? -10.376 -7.857 13.477 1.00 67.62 96 LYS A CA 1
ATOM 782 C C . LYS A 1 96 ? -11.021 -9.136 13.995 1.00 67.62 96 LYS A C 1
ATOM 784 O O . LYS A 1 96 ? -11.892 -9.702 13.341 1.00 67.62 96 LYS A O 1
ATOM 789 N N . LYS A 1 97 ? -10.620 -9.563 15.190 1.00 67.94 97 LYS A N 1
ATOM 790 C CA . LYS A 1 97 ? -11.361 -10.593 15.940 1.00 67.94 97 LYS A CA 1
ATOM 791 C C . LYS A 1 97 ? -12.537 -10.011 16.716 1.00 67.94 97 LYS A C 1
ATOM 793 O O . LYS A 1 97 ? -13.560 -10.672 16.856 1.00 67.94 97 LYS A O 1
ATOM 798 N N . ASP A 1 98 ? -12.397 -8.761 17.142 1.00 68.00 98 ASP A N 1
ATOM 799 C CA . ASP A 1 98 ? -13.389 -8.042 17.927 1.00 68.00 98 ASP A CA 1
ATOM 800 C C . ASP A 1 98 ? -13.922 -6.877 17.081 1.00 68.00 98 ASP A C 1
ATOM 802 O O . ASP A 1 98 ? -13.142 -6.072 16.567 1.00 68.00 98 ASP A O 1
ATOM 806 N N . ASP A 1 99 ? -15.243 -6.780 16.908 1.00 71.19 99 ASP A N 1
ATOM 807 C CA . ASP A 1 99 ? -15.914 -5.771 16.065 1.00 71.19 99 ASP A CA 1
ATOM 808 C C . ASP A 1 99 ? -15.972 -4.387 16.753 1.00 71.19 99 ASP A C 1
ATOM 810 O O . ASP A 1 99 ? -17.011 -3.737 16.864 1.00 71.19 99 ASP A O 1
ATOM 814 N N . VAL A 1 100 ? -14.835 -3.955 17.307 1.00 78.38 100 VAL A N 1
ATOM 815 C CA . VAL A 1 100 ? -14.686 -2.739 18.112 1.00 78.38 100 VAL A CA 1
ATOM 816 C C . VAL A 1 100 ? -13.962 -1.666 17.304 1.00 78.38 100 VAL A C 1
ATOM 818 O O . VAL A 1 100 ? -12.840 -1.860 16.833 1.00 78.38 100 VAL A O 1
ATOM 821 N N . TYR A 1 101 ? -14.583 -0.489 17.204 1.00 80.00 101 TYR A N 1
ATOM 822 C CA . TYR A 1 101 ? -14.060 0.662 16.468 1.00 80.00 101 TYR A CA 1
ATOM 823 C C . TYR A 1 101 ? -13.818 1.843 17.398 1.00 80.00 101 TYR A C 1
ATOM 825 O O . TYR A 1 101 ? -14.554 2.072 18.361 1.00 80.00 101 TYR A O 1
ATOM 833 N N . ARG A 1 102 ? -12.788 2.631 17.085 1.00 80.38 102 ARG A N 1
ATOM 834 C CA . ARG A 1 102 ? -12.540 3.896 17.771 1.00 80.38 102 ARG A CA 1
ATOM 835 C C . ARG A 1 102 ? -13.480 4.963 17.215 1.00 80.38 102 ARG A C 1
ATOM 837 O O . ARG A 1 102 ? -13.562 5.148 16.008 1.00 80.38 102 ARG A O 1
ATOM 844 N N . VAL A 1 103 ? -14.180 5.660 18.106 1.00 81.50 103 VAL A N 1
ATOM 845 C CA . VAL A 1 103 ? -15.075 6.763 17.732 1.00 81.50 103 VAL A CA 1
ATOM 846 C C . VAL A 1 103 ? -14.244 7.990 17.365 1.00 81.50 103 VAL A C 1
ATOM 848 O O . VAL A 1 103 ? -13.489 8.485 18.200 1.00 81.50 103 VAL A O 1
ATOM 851 N N . GLU A 1 104 ? -14.424 8.503 16.148 1.00 78.81 104 GLU A N 1
ATOM 852 C CA . GLU A 1 104 ? -13.783 9.743 15.695 1.00 78.81 104 GLU A CA 1
ATOM 853 C C . GLU A 1 104 ? -14.473 10.979 16.294 1.00 78.81 104 GLU A C 1
ATOM 855 O O . GLU A 1 104 ? -13.840 11.816 16.940 1.00 78.81 104 GLU A O 1
ATOM 860 N N . LYS A 1 105 ? -15.797 11.086 16.119 1.00 85.25 105 LYS A N 1
ATOM 861 C CA . LYS A 1 105 ? -16.578 12.251 16.549 1.00 85.25 105 LYS A CA 1
ATOM 862 C C . LYS A 1 105 ? -17.988 11.869 16.987 1.00 85.25 105 LYS A C 1
ATOM 864 O O . LYS A 1 105 ? -18.688 11.116 16.319 1.00 85.25 105 LYS A O 1
ATOM 869 N N . ILE A 1 106 ? -18.446 12.467 18.087 1.00 85.75 106 ILE A N 1
ATOM 870 C CA . ILE A 1 106 ? -19.836 12.361 18.546 1.00 85.75 106 ILE A CA 1
ATOM 871 C C . ILE A 1 106 ? -20.641 13.515 17.936 1.00 85.75 106 ILE A C 1
ATOM 873 O O . ILE A 1 106 ? -20.384 14.678 18.243 1.00 85.75 106 ILE A O 1
ATOM 877 N N . LEU A 1 107 ? -21.629 13.206 17.090 1.00 89.44 107 LEU A N 1
ATOM 878 C CA . LEU A 1 107 ? -22.442 14.222 16.402 1.00 89.44 107 LEU A CA 1
ATOM 879 C C . LEU A 1 107 ? -23.484 14.890 17.312 1.00 89.44 107 LEU A C 1
ATOM 881 O O . LEU A 1 107 ? -23.804 16.063 17.131 1.00 89.44 107 LEU A O 1
ATOM 885 N N . ARG A 1 108 ? -24.031 14.162 18.294 1.00 88.69 108 ARG A N 1
ATOM 886 C CA . ARG A 1 108 ? -25.062 14.679 19.205 1.00 88.69 108 ARG A CA 1
ATOM 887 C C . ARG A 1 108 ? -25.017 13.967 20.552 1.00 88.69 108 ARG A C 1
ATOM 889 O O . ARG A 1 108 ? -24.984 12.742 20.600 1.00 88.69 108 ARG A O 1
ATOM 896 N N . ARG A 1 109 ? -25.097 14.730 21.645 1.00 86.62 109 ARG A N 1
ATOM 897 C CA . ARG A 1 109 ? -25.257 14.203 23.009 1.00 86.62 109 ARG A CA 1
ATOM 898 C C . ARG A 1 109 ? -26.681 14.466 23.499 1.00 86.62 109 ARG A C 1
ATOM 900 O O . ARG A 1 109 ? -27.234 15.532 23.236 1.00 86.62 109 ARG A O 1
ATOM 907 N N . ARG A 1 110 ? -27.286 13.495 24.185 1.00 80.50 110 ARG A N 1
ATOM 908 C CA . ARG A 1 110 ? -28.587 13.675 24.846 1.00 80.50 110 ARG A CA 1
ATOM 909 C C . ARG A 1 110 ? -28.392 14.581 26.073 1.00 80.50 110 ARG A C 1
ATOM 911 O O . ARG A 1 110 ? -27.442 14.352 26.821 1.00 80.50 110 ARG A O 1
ATOM 918 N N . LYS A 1 111 ? -29.229 15.617 26.209 1.00 65.19 111 LYS A N 1
ATOM 919 C CA . LYS A 1 111 ? -29.350 16.411 27.443 1.00 65.19 111 LYS A CA 1
ATOM 920 C C . LYS A 1 111 ? -30.037 15.587 28.523 1.00 65.19 111 LYS A C 1
ATOM 922 O O . LYS A 1 111 ? -30.957 14.821 28.151 1.00 65.19 111 LYS A O 1
#

Foldseek 3Di:
DDPVPDDPVCVVVVCCVVPVPCVPVFDDDPDDFFFKKWFFDDDDPPRDPPDDRTDLFIWTFHDWDTDVHIWTWIAGPVRHTDPDIHTPVRIDGDDPPDPDGDDPDDPDDDD

Secondary structure (DSSP, 8-state):
--GGG--TTTHHHHHHHHH-TTTT-PPPPS--TT-EEEEBPPPPTT--TTS-SB-SS-EEEEEEE-SSS-EEEEE-TTSPBPSS-EEGGGEEE---SS-------------